Protein AF-A0A920MP68-F1 (afdb_monomer_lite)

pLDDT: mean 88.17, std 15.4, range [41.84, 97.88]

Structure (mmCIF, N/CA/C/O backbone):
data_AF-A0A920MP68-F1
#
_entry.id   AF-A0A920MP68-F1
#
loop_
_atom_site.group_PDB
_atom_site.id
_atom_site.type_symbol
_atom_site.label_atom_id
_atom_site.label_alt_id
_atom_site.label_comp_id
_atom_site.label_asym_id
_atom_site.label_entity_id
_atom_site.label_seq_id
_atom_site.pdbx_PDB_ins_code
_atom_site.Cartn_x
_atom_site.Cartn_y
_atom_site.Cartn_z
_atom_site.occupancy
_atom_site.B_iso_or_equiv
_atom_site.auth_seq_id
_atom_site.auth_comp_id
_atom_site.auth_asym_id
_atom_site.auth_atom_id
_atom_site.pdbx_PDB_model_num
ATOM 1 N N . MET A 1 1 ? 5.275 -11.508 -21.923 1.00 41.84 1 MET A N 1
ATOM 2 C CA . MET A 1 1 ? 5.589 -10.156 -22.439 1.00 41.84 1 MET A CA 1
ATOM 3 C C . MET A 1 1 ? 4.266 -9.608 -22.962 1.00 41.84 1 MET A C 1
ATOM 5 O O . MET A 1 1 ? 3.636 -10.298 -23.740 1.00 41.84 1 MET A O 1
ATOM 9 N N . ARG A 1 2 ? 3.590 -8.716 -22.230 1.00 44.91 2 ARG A N 1
ATOM 10 C CA . ARG A 1 2 ? 3.652 -7.249 -22.393 1.00 44.91 2 ARG A CA 1
ATOM 11 C C . ARG A 1 2 ? 3.329 -6.724 -23.812 1.00 44.91 2 ARG A C 1
ATOM 13 O O . ARG A 1 2 ? 3.791 -5.642 -24.137 1.00 44.91 2 ARG A O 1
ATOM 20 N N . ASP A 1 3 ? 2.526 -7.440 -24.607 1.00 46.28 3 ASP A N 1
ATOM 21 C CA . ASP A 1 3 ? 2.316 -7.105 -26.032 1.00 46.28 3 ASP A CA 1
ATOM 22 C C . ASP A 1 3 ? 0.855 -6.937 -26.508 1.00 46.28 3 ASP A C 1
ATOM 24 O O . ASP A 1 3 ? 0.632 -6.782 -27.704 1.00 46.28 3 ASP A O 1
ATOM 28 N N . ASP A 1 4 ? -0.152 -6.879 -25.628 1.00 55.06 4 ASP A N 1
ATOM 29 C CA . ASP A 1 4 ? -1.557 -6.734 -26.082 1.00 55.06 4 ASP A CA 1
ATOM 30 C C . ASP A 1 4 ? -2.085 -5.292 -26.122 1.00 55.06 4 ASP A C 1
ATOM 32 O O . ASP A 1 4 ? -3.110 -4.989 -26.738 1.00 55.06 4 ASP A O 1
ATOM 36 N N . HIS A 1 5 ? -1.372 -4.349 -25.513 1.00 53.91 5 HIS A N 1
ATOM 37 C CA . HIS A 1 5 ? -1.780 -2.952 -25.490 1.00 53.91 5 HIS A CA 1
ATOM 38 C C . HIS A 1 5 ? -0.564 -2.114 -25.832 1.00 53.91 5 HIS A C 1
ATOM 40 O O . HIS A 1 5 ? 0.448 -2.210 -25.143 1.00 53.91 5 HIS A O 1
ATOM 46 N N . LYS A 1 6 ? -0.656 -1.287 -26.878 1.00 48.34 6 LYS A N 1
ATOM 47 C CA . LYS A 1 6 ? 0.338 -0.274 -27.277 1.00 48.34 6 LYS A CA 1
ATOM 48 C C . LYS A 1 6 ? 0.492 0.827 -26.206 1.00 48.34 6 LYS A C 1
ATOM 50 O O . LYS A 1 6 ? 0.383 2.013 -26.495 1.00 48.34 6 LYS A O 1
ATOM 55 N N . ALA A 1 7 ? 0.687 0.433 -24.954 1.00 52.06 7 ALA A N 1
ATOM 56 C CA . ALA A 1 7 ? 1.024 1.267 -23.823 1.00 52.06 7 ALA A CA 1
ATOM 57 C C . ALA A 1 7 ? 2.539 1.484 -23.859 1.00 52.06 7 ALA A C 1
ATOM 59 O O . ALA A 1 7 ? 3.307 0.885 -23.101 1.00 52.06 7 ALA A O 1
ATOM 60 N N . GLU A 1 8 ? 2.986 2.325 -24.789 1.00 62.16 8 GLU A N 1
ATOM 61 C CA . GLU A 1 8 ? 4.235 3.032 -24.545 1.00 62.16 8 GLU A CA 1
ATOM 62 C C . GLU A 1 8 ? 4.050 3.954 -23.334 1.00 62.16 8 GLU A C 1
ATOM 64 O O . GLU A 1 8 ? 2.940 4.388 -23.035 1.00 62.16 8 GLU A O 1
ATOM 69 N N . MET A 1 9 ? 5.166 4.294 -22.685 1.00 55.31 9 MET A N 1
ATOM 70 C CA . MET A 1 9 ? 5.309 5.360 -21.680 1.00 55.31 9 MET A CA 1
ATOM 71 C C . MET A 1 9 ? 5.386 4.951 -20.207 1.00 55.31 9 MET A C 1
ATOM 73 O O . MET A 1 9 ? 5.069 5.753 -19.336 1.00 55.31 9 MET A O 1
ATOM 77 N N . THR A 1 10 ? 5.919 3.774 -19.867 1.00 58.19 10 THR A N 1
ATOM 78 C CA . THR A 1 10 ? 6.750 3.680 -18.646 1.00 58.19 10 THR A CA 1
ATOM 79 C C . THR A 1 10 ? 7.661 2.451 -18.647 1.00 58.19 10 THR A C 1
ATOM 81 O O . THR A 1 10 ? 7.263 1.322 -18.956 1.00 58.19 10 THR A O 1
ATOM 84 N N . CYS A 1 11 ? 8.931 2.671 -18.295 1.00 72.69 11 CYS A N 1
ATOM 85 C CA . CYS A 1 11 ? 9.840 1.590 -17.929 1.00 72.69 11 CYS A CA 1
ATOM 86 C C . CYS A 1 11 ? 9.321 0.950 -16.625 1.00 72.69 11 CYS A C 1
ATOM 88 O O . CYS A 1 11 ? 8.954 1.707 -15.722 1.00 72.69 11 CYS A O 1
ATOM 90 N N . PRO A 1 12 ? 9.334 -0.392 -16.468 1.00 76.62 12 PRO A N 1
ATOM 91 C CA . PRO A 1 12 ? 8.908 -1.064 -15.232 1.00 76.62 12 PRO A CA 1
ATOM 92 C C . PRO A 1 12 ? 9.563 -0.492 -13.971 1.00 76.62 12 PRO A C 1
ATOM 94 O O . PRO A 1 12 ? 8.977 -0.501 -12.893 1.00 76.62 12 PRO A O 1
ATOM 97 N N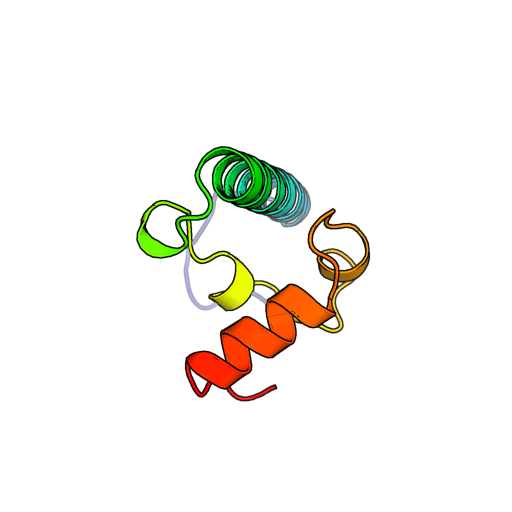 . VAL A 1 13 ? 10.774 0.048 -14.125 1.00 83.19 13 VAL A N 1
ATOM 98 C CA . VAL A 1 13 ? 11.525 0.725 -13.067 1.00 83.19 13 VAL A CA 1
ATOM 99 C C . VAL A 1 13 ? 10.786 1.963 -12.556 1.00 83.19 13 VAL A C 1
ATOM 101 O O . VAL A 1 13 ? 10.603 2.109 -11.352 1.00 83.19 13 VAL A O 1
ATOM 104 N N . VAL A 1 14 ? 10.331 2.837 -13.456 1.00 85.94 14 VAL A N 1
ATOM 105 C CA . VAL A 1 14 ? 9.632 4.078 -13.089 1.00 85.94 14 VAL A CA 1
ATOM 106 C C . VAL A 1 14 ? 8.264 3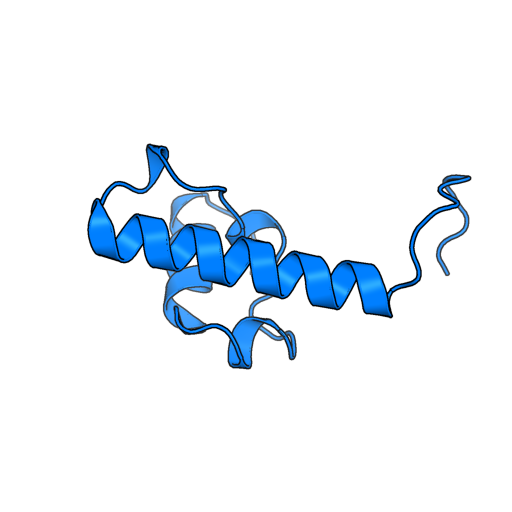.760 -12.495 1.00 85.94 14 VAL A C 1
ATOM 108 O O . VAL A 1 14 ? 7.897 4.336 -11.475 1.00 85.94 14 VAL A O 1
ATOM 111 N N . THR A 1 15 ? 7.544 2.789 -13.064 1.00 87.44 15 THR A N 1
ATOM 112 C CA . THR A 1 15 ? 6.276 2.308 -12.496 1.00 87.44 15 THR A CA 1
ATOM 113 C C . THR A 1 15 ? 6.464 1.806 -11.065 1.00 87.44 15 THR A C 1
ATOM 115 O O . THR A 1 15 ? 5.709 2.202 -10.183 1.00 87.44 15 THR A O 1
ATOM 118 N N . GLY A 1 16 ? 7.502 1.002 -10.807 1.00 88.31 16 GLY A N 1
ATOM 119 C CA . GLY A 1 16 ? 7.805 0.506 -9.464 1.00 88.31 16 GLY A CA 1
ATOM 120 C C . GLY A 1 16 ? 8.173 1.612 -8.467 1.00 88.31 16 GLY A C 1
ATOM 121 O O . GLY A 1 16 ? 7.752 1.557 -7.312 1.00 88.31 16 GLY A O 1
ATOM 122 N N . ILE A 1 17 ? 8.921 2.634 -8.903 1.00 91.62 17 ILE A N 1
ATOM 123 C CA . ILE A 1 17 ? 9.248 3.806 -8.069 1.00 91.62 17 ILE A CA 1
ATOM 124 C C . ILE A 1 17 ? 7.973 4.572 -7.708 1.00 91.62 17 ILE A C 1
ATOM 126 O O . ILE A 1 17 ? 7.735 4.839 -6.531 1.00 91.62 17 ILE A O 1
ATOM 130 N N . ASN A 1 18 ? 7.135 4.875 -8.699 1.00 93.56 18 ASN A N 1
ATOM 131 C CA . ASN A 1 18 ? 5.902 5.627 -8.484 1.00 93.56 18 ASN A CA 1
ATOM 132 C C . ASN A 1 18 ? 4.913 4.855 -7.603 1.00 93.56 18 ASN A C 1
ATOM 134 O O . ASN A 1 18 ? 4.334 5.445 -6.697 1.00 93.56 18 ASN A O 1
ATOM 138 N N . MET A 1 19 ? 4.768 3.539 -7.800 1.00 93.88 19 MET A N 1
ATOM 139 C CA . MET A 1 19 ? 3.944 2.691 -6.928 1.00 93.88 19 MET A CA 1
ATOM 140 C C . MET A 1 19 ? 4.389 2.766 -5.472 1.00 93.88 19 MET A C 1
ATOM 142 O O . MET A 1 19 ? 3.544 2.862 -4.584 1.00 93.88 19 MET A O 1
ATOM 146 N N . ARG A 1 20 ? 5.703 2.760 -5.219 1.00 95.75 20 ARG A N 1
ATOM 147 C CA . ARG A 1 20 ? 6.215 2.934 -3.861 1.00 95.75 20 ARG A CA 1
ATOM 148 C C . ARG A 1 20 ? 5.835 4.300 -3.304 1.00 95.75 20 ARG A C 1
ATOM 150 O O . ARG A 1 20 ? 5.257 4.348 -2.232 1.00 95.75 20 ARG A O 1
ATOM 157 N N . ILE A 1 21 ? 6.103 5.382 -4.034 1.00 96.56 21 ILE A N 1
ATOM 158 C CA . ILE A 1 21 ? 5.790 6.748 -3.580 1.00 96.56 21 ILE A CA 1
ATOM 159 C C . ILE A 1 21 ? 4.301 6.893 -3.246 1.00 96.56 21 ILE A C 1
ATOM 161 O O . ILE A 1 21 ? 3.963 7.368 -2.168 1.00 96.56 21 ILE A O 1
ATOM 165 N N . ILE A 1 22 ? 3.418 6.441 -4.140 1.00 96.50 22 ILE A N 1
ATOM 166 C CA . ILE A 1 22 ? 1.963 6.516 -3.947 1.00 96.50 22 ILE A CA 1
ATOM 167 C C . ILE A 1 22 ? 1.536 5.717 -2.713 1.00 96.50 22 ILE A C 1
ATOM 169 O O . ILE A 1 22 ? 0.750 6.212 -1.911 1.00 96.50 22 ILE A O 1
ATOM 173 N N . SER A 1 23 ? 2.066 4.502 -2.542 1.00 97.62 23 SER A N 1
ATOM 174 C CA . SER A 1 23 ? 1.717 3.640 -1.405 1.00 97.62 23 SER A CA 1
ATOM 175 C C . SER A 1 23 ? 2.173 4.239 -0.072 1.00 97.62 23 SER A C 1
ATOM 177 O O . SER A 1 23 ? 1.405 4.254 0.885 1.00 97.62 23 SER A O 1
ATOM 179 N N . GLU A 1 24 ? 3.400 4.768 -0.011 1.00 97.88 24 GLU A N 1
ATOM 180 C CA . GLU A 1 24 ? 3.942 5.392 1.205 1.00 97.88 24 GLU A CA 1
ATOM 181 C C . GLU A 1 24 ? 3.180 6.681 1.542 1.00 97.88 24 GLU A C 1
ATOM 183 O O . GLU A 1 24 ? 2.780 6.865 2.686 1.00 97.88 24 GLU A O 1
ATOM 188 N N . SER A 1 25 ? 2.898 7.528 0.544 1.00 97.69 25 SER A N 1
ATOM 189 C CA . SER A 1 25 ? 2.134 8.770 0.731 1.00 97.69 25 SER A CA 1
ATOM 190 C C . SER A 1 25 ? 0.705 8.494 1.199 1.00 97.69 25 SER A C 1
ATOM 192 O O . SER A 1 25 ? 0.220 9.146 2.118 1.00 97.69 25 SER A O 1
ATOM 194 N N . ALA A 1 26 ? 0.031 7.504 0.605 1.00 97.50 26 ALA A N 1
ATOM 195 C CA . ALA A 1 26 ? -1.306 7.099 1.028 1.00 97.50 26 ALA A CA 1
ATOM 196 C C . ALA A 1 26 ? -1.296 6.582 2.474 1.00 97.50 26 ALA A C 1
ATOM 198 O O . ALA A 1 26 ? -2.164 6.931 3.271 1.00 97.50 26 ALA A O 1
ATOM 199 N N . PHE A 1 27 ? -0.304 5.768 2.841 1.00 97.56 27 PHE A N 1
ATOM 200 C CA . PH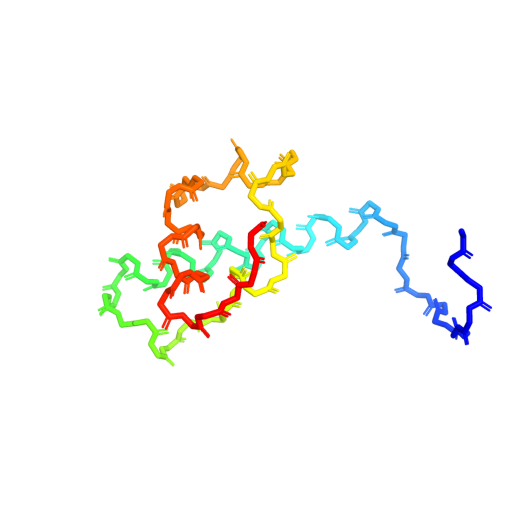E A 1 27 ? -0.192 5.263 4.205 1.00 97.56 27 PHE A CA 1
ATOM 201 C C . PHE A 1 27 ? 0.172 6.358 5.221 1.00 97.56 27 PHE A C 1
ATOM 203 O O . PHE A 1 27 ? -0.324 6.342 6.346 1.00 97.56 27 PHE A O 1
ATOM 210 N N . GLU A 1 28 ? 0.992 7.337 4.840 1.00 97.38 28 GLU A N 1
ATOM 211 C CA . GLU A 1 28 ? 1.279 8.513 5.666 1.00 97.38 28 GLU A CA 1
ATOM 212 C C . GLU A 1 28 ? 0.005 9.321 5.946 1.00 97.38 28 GLU A C 1
ATOM 214 O O . GLU A 1 28 ? -0.300 9.607 7.106 1.00 97.38 28 GLU A O 1
ATOM 219 N N . GLU A 1 29 ? -0.796 9.608 4.916 1.00 96.88 29 GLU A N 1
ATOM 220 C CA . GLU A 1 29 ? -2.087 10.280 5.087 1.00 96.88 29 GLU A CA 1
ATOM 221 C C . GLU A 1 29 ? -3.030 9.482 5.993 1.00 96.88 29 GLU A C 1
ATOM 223 O O . GLU A 1 29 ? -3.674 10.063 6.872 1.00 96.88 29 GLU A O 1
ATOM 228 N N . TYR A 1 30 ? -3.059 8.154 5.853 1.00 96.81 30 TYR A N 1
ATOM 229 C CA . TYR A 1 30 ? -3.819 7.280 6.744 1.00 96.81 30 TYR A CA 1
ATOM 230 C C . TYR A 1 30 ? -3.372 7.410 8.200 1.00 96.81 30 TYR A C 1
ATOM 232 O O . TYR A 1 30 ? -4.217 7.503 9.082 1.00 96.81 30 TYR A O 1
ATOM 240 N N . ASN A 1 31 ? -2.069 7.478 8.473 1.00 95.88 31 ASN A N 1
ATOM 241 C CA . ASN A 1 31 ? -1.568 7.631 9.841 1.00 95.88 31 ASN A CA 1
ATOM 242 C C . ASN A 1 31 ? -1.933 8.989 10.462 1.00 95.88 31 ASN A C 1
ATOM 244 O O . ASN A 1 31 ? -2.108 9.076 11.676 1.00 95.88 31 ASN A O 1
ATOM 248 N N . VAL A 1 32 ? -2.069 10.039 9.647 1.00 95.94 32 VAL A N 1
ATOM 249 C CA . VAL A 1 32 ? -2.458 11.377 10.120 1.00 95.94 32 VAL A CA 1
ATOM 250 C C . VAL A 1 32 ? -3.966 11.479 10.364 1.00 95.94 32 VAL A C 1
ATOM 252 O O . VAL A 1 32 ? -4.393 12.056 11.362 1.00 95.94 32 VAL A O 1
ATOM 255 N N . HIS A 1 33 ? -4.782 10.933 9.460 1.00 93.75 33 HIS A N 1
ATOM 256 C CA . HIS A 1 33 ? -6.231 11.173 9.445 1.00 93.75 33 HIS A CA 1
ATOM 257 C C . HIS A 1 33 ? -7.040 9.990 9.991 1.00 93.75 33 HIS A C 1
ATOM 259 O O . HIS A 1 33 ? -8.214 10.154 10.316 1.00 93.75 33 HIS A O 1
ATOM 265 N N . ASN A 1 34 ? -6.421 8.809 10.084 1.00 93.25 34 ASN A N 1
ATOM 266 C CA . ASN A 1 34 ? -7.029 7.527 10.443 1.00 93.25 34 ASN A CA 1
ATOM 267 C C . ASN A 1 34 ? -8.318 7.224 9.655 1.00 93.25 34 ASN A C 1
ATOM 269 O O . ASN A 1 34 ? -9.273 6.652 10.181 1.00 93.25 34 ASN A O 1
ATOM 273 N N . ASP A 1 35 ? -8.343 7.641 8.391 1.00 94.69 35 ASP A N 1
ATOM 274 C CA . ASP A 1 35 ? -9.498 7.548 7.508 1.00 94.69 35 ASP A CA 1
ATOM 275 C C . ASP A 1 35 ? -9.086 6.833 6.222 1.00 94.69 35 ASP A C 1
ATOM 277 O O . ASP A 1 35 ? -8.327 7.361 5.409 1.00 94.69 35 ASP A O 1
ATOM 281 N N . ILE A 1 36 ? -9.553 5.594 6.073 1.00 93.75 36 ILE A N 1
ATOM 282 C CA . ILE A 1 36 ? -9.199 4.744 4.937 1.00 93.75 36 ILE A CA 1
ATOM 283 C C . ILE A 1 36 ? -9.888 5.188 3.643 1.00 93.75 36 ILE A C 1
ATOM 285 O O . ILE A 1 36 ? -9.352 4.954 2.564 1.00 93.75 36 ILE A O 1
ATOM 289 N N . ASP A 1 37 ? -11.037 5.859 3.741 1.00 93.25 37 ASP A N 1
ATOM 290 C CA . ASP A 1 37 ? -11.817 6.283 2.575 1.00 93.25 37 ASP A CA 1
ATOM 291 C C . ASP A 1 37 ? -11.205 7.521 1.901 1.00 93.25 37 ASP A C 1
ATOM 293 O O . ASP A 1 37 ? -11.583 7.887 0.787 1.00 93.25 37 ASP A O 1
ATOM 297 N N . LYS A 1 38 ? -10.231 8.159 2.564 1.00 92.19 38 LYS A N 1
ATOM 298 C CA . LYS A 1 38 ? -9.507 9.329 2.056 1.00 92.19 38 LYS A CA 1
ATOM 299 C C . LYS A 1 38 ? -8.205 9.007 1.338 1.00 92.19 38 LYS A C 1
ATOM 301 O O . LYS A 1 38 ? -7.660 9.902 0.700 1.00 92.19 38 LYS A O 1
ATOM 306 N N . ILE A 1 39 ? -7.711 7.774 1.418 1.00 95.81 39 ILE A N 1
ATOM 307 C CA . ILE A 1 39 ? -6.422 7.411 0.825 1.00 95.81 39 ILE A CA 1
ATOM 308 C C . ILE A 1 39 ? -6.604 6.603 -0.456 1.00 95.81 39 ILE A C 1
ATOM 310 O O . ILE A 1 39 ? -7.616 5.940 -0.674 1.00 95.81 39 ILE A O 1
ATOM 314 N N . THR A 1 40 ? -5.580 6.609 -1.308 1.00 93.94 40 THR A N 1
ATOM 315 C CA . THR A 1 40 ? -5.574 5.751 -2.498 1.00 93.94 40 THR A CA 1
ATOM 316 C C . THR A 1 40 ? -5.539 4.274 -2.074 1.00 93.94 40 THR A C 1
ATOM 318 O O . THR A 1 40 ? -4.647 3.905 -1.306 1.00 93.94 40 THR A O 1
ATOM 321 N N . PRO A 1 41 ? -6.434 3.400 -2.583 1.00 96.38 41 PRO A N 1
ATOM 322 C CA . PRO A 1 41 ? -6.496 1.989 -2.201 1.00 96.38 41 PRO A CA 1
ATOM 323 C C . PRO A 1 41 ? -5.390 1.161 -2.875 1.00 96.38 41 PRO A C 1
ATOM 325 O O . PRO A 1 41 ? -5.640 0.293 -3.712 1.00 96.38 41 PRO A O 1
ATOM 328 N N . PHE A 1 42 ? -4.136 1.456 -2.530 1.00 97.00 42 PHE A N 1
ATOM 329 C CA . PHE A 1 42 ? -2.951 0.882 -3.170 1.00 97.00 42 PHE A CA 1
ATOM 330 C C . PHE A 1 42 ? -2.831 -0.636 -2.962 1.00 97.00 42 PHE A C 1
ATOM 332 O O . PHE A 1 42 ? -2.267 -1.324 -3.807 1.00 97.00 42 PHE A O 1
ATOM 339 N N . TRP A 1 43 ? -3.411 -1.187 -1.890 1.00 97.06 43 TRP A N 1
ATOM 340 C CA . TRP A 1 43 ? -3.427 -2.632 -1.626 1.00 97.06 43 TRP A CA 1
ATOM 341 C C . TRP A 1 43 ? -4.101 -3.444 -2.741 1.00 97.06 43 TRP A C 1
ATOM 343 O O . TRP A 1 43 ? -3.842 -4.632 -2.859 1.00 97.06 43 TRP A O 1
ATOM 353 N N . ARG A 1 44 ? -4.929 -2.828 -3.594 1.00 96.38 44 ARG A N 1
ATOM 354 C CA . ARG A 1 44 ? -5.577 -3.514 -4.726 1.00 96.38 44 ARG A CA 1
ATOM 355 C C . ARG A 1 44 ? -4.620 -3.899 -5.853 1.00 96.38 44 ARG A C 1
ATOM 357 O O . ARG A 1 44 ? -4.993 -4.688 -6.709 1.00 96.38 44 ARG A O 1
ATOM 364 N N . VAL A 1 45 ? -3.434 -3.294 -5.895 1.00 94.38 45 VAL A N 1
ATOM 365 C CA . VAL A 1 45 ? -2.443 -3.496 -6.968 1.00 94.38 45 VAL A CA 1
ATOM 366 C C . VAL A 1 45 ? -1.085 -3.965 -6.452 1.00 94.38 45 VAL A C 1
ATOM 368 O O . VAL A 1 45 ? -0.195 -4.255 -7.248 1.00 94.38 45 VAL A O 1
ATOM 371 N N . VAL A 1 46 ? -0.892 -3.990 -5.131 1.00 95.00 46 VAL A N 1
ATOM 372 C CA . VAL A 1 46 ? 0.344 -4.474 -4.518 1.00 95.00 46 VAL A CA 1
ATOM 373 C C . VAL A 1 46 ? 0.165 -5.938 -4.141 1.00 95.00 46 VAL A C 1
ATOM 375 O O . VAL A 1 46 ? -0.585 -6.257 -3.224 1.00 95.00 46 VAL A O 1
ATOM 378 N N . GLU A 1 47 ? 0.911 -6.807 -4.816 1.00 94.44 47 GLU A N 1
ATOM 379 C CA . GLU A 1 47 ? 0.970 -8.230 -4.482 1.00 94.44 47 GLU A CA 1
ATOM 380 C C . GLU A 1 47 ? 1.685 -8.436 -3.132 1.00 94.44 47 GLU A C 1
ATOM 382 O O . GLU A 1 47 ? 2.798 -7.906 -2.958 1.00 94.44 47 GLU A O 1
ATOM 387 N N . PRO A 1 48 ? 1.103 -9.189 -2.175 1.00 94.56 48 PRO A N 1
ATOM 388 C CA . PRO A 1 48 ? 1.697 -9.419 -0.855 1.00 94.56 48 PRO A CA 1
ATOM 389 C C . PRO A 1 48 ? 3.084 -10.071 -0.887 1.00 94.56 48 PRO A C 1
ATOM 391 O O . PRO A 1 48 ? 3.917 -9.794 -0.024 1.00 94.56 48 PRO A O 1
ATOM 394 N N . ASP A 1 49 ? 3.351 -10.909 -1.889 1.00 93.94 49 ASP A N 1
ATOM 395 C CA . ASP A 1 49 ? 4.621 -11.616 -2.076 1.00 93.94 49 ASP A CA 1
ATOM 396 C C . ASP A 1 49 ? 5.692 -10.773 -2.804 1.00 93.94 49 ASP A C 1
ATOM 398 O O . ASP A 1 49 ? 6.850 -11.183 -2.953 1.00 93.94 49 ASP A O 1
ATOM 402 N N . SER A 1 50 ? 5.344 -9.556 -3.234 1.00 93.75 50 SER A N 1
ATOM 403 C CA . SER A 1 50 ? 6.248 -8.699 -3.992 1.00 93.75 50 SER A CA 1
ATOM 404 C C . SER A 1 50 ? 7.354 -8.077 -3.132 1.00 93.75 50 SER A C 1
ATOM 406 O O . SER A 1 50 ? 7.187 -7.701 -1.969 1.00 93.75 50 SER A O 1
ATOM 408 N N . LYS A 1 51 ? 8.502 -7.800 -3.767 1.00 94.06 51 LYS A N 1
ATOM 409 C CA . LYS A 1 51 ? 9.584 -6.988 -3.167 1.00 94.06 51 LYS A CA 1
ATOM 410 C C . LYS A 1 51 ? 9.146 -5.565 -2.798 1.00 94.06 51 LYS A C 1
ATOM 412 O O . LYS A 1 51 ? 9.887 -4.861 -2.110 1.00 94.06 51 LYS A O 1
ATOM 417 N N . LEU A 1 52 ? 8.034 -5.084 -3.353 1.00 94.62 52 LEU A N 1
ATOM 418 C CA . LEU A 1 52 ? 7.472 -3.788 -2.998 1.00 94.62 52 LEU A CA 1
ATOM 419 C C . LEU A 1 52 ? 6.789 -3.881 -1.634 1.00 94.62 52 LEU A C 1
ATOM 421 O O . LEU A 1 52 ? 7.157 -3.109 -0.756 1.00 94.62 52 LEU A O 1
ATOM 425 N N . ALA A 1 53 ? 5.891 -4.8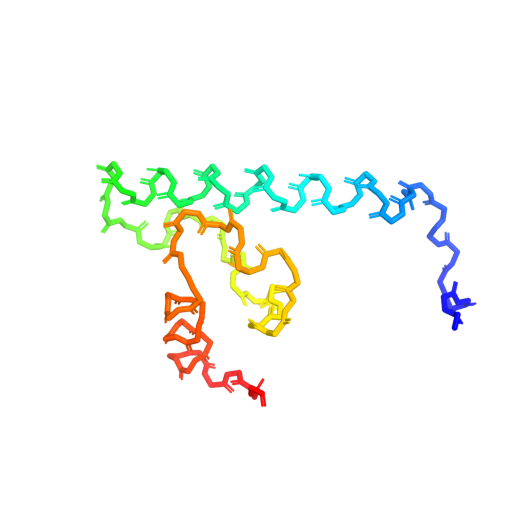53 -1.447 1.00 95.81 53 ALA A N 1
ATOM 426 C CA . ALA A 1 53 ? 5.136 -5.049 -0.210 1.00 95.81 53 ALA A CA 1
ATOM 427 C C . ALA A 1 53 ? 6.046 -5.129 1.026 1.00 95.81 53 ALA A C 1
ATOM 429 O O . ALA A 1 53 ? 5.830 -4.417 2.003 1.00 95.81 53 ALA A O 1
ATOM 430 N N . GLY A 1 54 ? 7.141 -5.892 0.943 1.00 96.12 54 GLY A N 1
ATOM 431 C CA . GLY A 1 54 ? 8.117 -6.008 2.035 1.00 96.12 54 GLY A CA 1
ATOM 432 C C . GLY A 1 54 ? 8.934 -4.741 2.341 1.00 96.12 54 GLY A C 1
ATOM 433 O O . GLY A 1 54 ? 9.716 -4.742 3.288 1.00 96.12 54 GLY A O 1
ATOM 434 N N . ARG A 1 55 ? 8.809 -3.672 1.542 1.00 95.31 55 ARG A N 1
ATOM 435 C CA . ARG A 1 55 ? 9.523 -2.394 1.729 1.00 95.31 55 ARG A CA 1
ATOM 436 C C . ARG A 1 55 ? 8.622 -1.228 2.134 1.00 95.31 55 ARG A C 1
ATOM 438 O O . ARG A 1 55 ? 9.167 -0.152 2.372 1.00 95.31 55 ARG A O 1
ATOM 445 N N . LEU A 1 56 ? 7.303 -1.425 2.167 1.00 97.31 56 LEU A N 1
ATOM 446 C CA . LEU A 1 56 ? 6.334 -0.392 2.536 1.00 97.31 56 LEU A CA 1
ATOM 447 C C . LEU A 1 56 ? 6.234 -0.255 4.056 1.00 97.31 56 LEU A C 1
ATOM 449 O O . LEU A 1 56 ? 6.219 -1.258 4.771 1.00 97.31 56 LEU A O 1
ATOM 453 N N . ALA A 1 57 ? 6.093 0.978 4.547 1.00 97.12 57 ALA A N 1
ATOM 454 C CA . ALA A 1 57 ? 5.966 1.246 5.980 1.00 97.12 57 ALA A CA 1
ATOM 455 C C . ALA A 1 57 ? 4.712 0.615 6.618 1.00 97.12 57 ALA A C 1
ATOM 457 O O . ALA A 1 57 ? 4.706 0.342 7.817 1.00 97.12 57 ALA A O 1
ATOM 458 N N . CYS A 1 58 ? 3.667 0.342 5.829 1.00 96.12 58 CYS A N 1
ATOM 459 C CA . CYS A 1 58 ? 2.440 -0.297 6.308 1.00 96.12 58 CYS A CA 1
ATOM 460 C C . CYS A 1 58 ? 2.612 -1.771 6.700 1.00 96.12 58 CYS A C 1
ATOM 462 O O . CYS A 1 58 ? 1.767 -2.316 7.410 1.00 96.12 58 CYS A O 1
ATOM 464 N N . GLY A 1 59 ? 3.682 -2.420 6.231 1.00 96.81 59 GLY A N 1
ATOM 465 C CA . GLY A 1 59 ? 3.869 -3.860 6.357 1.00 96.81 59 GLY A CA 1
ATOM 466 C C . GLY A 1 59 ? 2.922 -4.680 5.471 1.00 96.81 59 GLY A C 1
ATOM 467 O O . GLY A 1 59 ? 1.910 -4.194 4.961 1.00 96.81 59 GLY A O 1
ATOM 468 N N . ILE A 1 60 ? 3.266 -5.957 5.291 1.00 97.12 60 ILE A N 1
ATOM 469 C CA . ILE A 1 60 ? 2.523 -6.895 4.433 1.00 97.12 60 ILE A CA 1
ATOM 470 C C . ILE A 1 60 ? 1.140 -7.210 5.026 1.00 97.12 60 ILE A C 1
ATOM 472 O O . ILE A 1 60 ? 0.154 -7.273 4.295 1.00 97.12 60 ILE A O 1
ATOM 476 N N . ASP A 1 61 ? 1.038 -7.322 6.354 1.00 97.12 61 ASP A N 1
ATOM 477 C CA . ASP A 1 61 ? -0.219 -7.647 7.041 1.00 97.12 61 ASP A CA 1
ATOM 478 C C . ASP A 1 61 ? -1.327 -6.620 6.769 1.00 97.12 61 ASP A C 1
ATOM 480 O O . ASP A 1 61 ? -2.503 -6.977 6.682 1.00 97.12 61 ASP A O 1
ATOM 484 N N . PHE A 1 62 ? -0.968 -5.342 6.600 1.00 96.62 62 PHE A N 1
ATOM 485 C CA . PHE A 1 62 ? -1.925 -4.295 6.246 1.00 96.62 62 PHE A CA 1
ATOM 486 C C . PHE A 1 62 ? -2.559 -4.557 4.876 1.00 96.62 62 PHE A C 1
ATOM 488 O O . PHE A 1 62 ? -3.777 -4.446 4.729 1.00 96.62 62 PHE A O 1
ATOM 495 N N . ILE A 1 63 ? -1.738 -4.940 3.896 1.00 97.38 63 ILE A N 1
ATOM 496 C CA . ILE A 1 63 ? -2.158 -5.218 2.518 1.00 97.38 63 ILE A CA 1
ATOM 497 C C . ILE A 1 63 ? -3.095 -6.425 2.504 1.00 97.38 63 ILE A C 1
ATOM 499 O O . ILE A 1 63 ? -4.228 -6.307 2.039 1.00 97.38 63 ILE A O 1
ATOM 503 N N . ILE A 1 64 ? -2.668 -7.538 3.112 1.00 97.06 64 ILE A N 1
ATOM 504 C CA . ILE A 1 64 ? -3.456 -8.775 3.197 1.00 97.06 64 ILE A CA 1
ATOM 505 C C . ILE A 1 64 ? -4.796 -8.508 3.880 1.00 97.06 64 ILE A C 1
ATOM 507 O O . ILE A 1 64 ? -5.850 -8.862 3.357 1.00 97.06 64 ILE A O 1
ATOM 511 N N . LYS A 1 65 ? -4.786 -7.829 5.032 1.00 96.81 65 LYS A N 1
ATOM 512 C CA . LYS A 1 65 ? -6.016 -7.523 5.768 1.00 96.81 65 LYS A CA 1
ATOM 513 C C . LYS A 1 65 ? -6.996 -6.717 4.917 1.00 96.81 65 LYS A C 1
ATOM 515 O O . LYS A 1 65 ? -8.198 -6.966 4.992 1.00 96.81 65 LYS A O 1
ATOM 520 N N . LYS A 1 66 ? -6.509 -5.760 4.123 1.00 96.44 66 LYS A N 1
ATOM 521 C CA . LYS A 1 66 ? -7.355 -4.943 3.244 1.00 96.44 66 LYS A CA 1
ATOM 522 C C . LYS A 1 66 ? -7.889 -5.728 2.052 1.00 96.44 66 LYS A C 1
ATOM 524 O O . LYS A 1 66 ? -9.077 -5.637 1.765 1.00 96.44 66 LYS A O 1
ATOM 529 N N . GLN A 1 67 ? -7.058 -6.554 1.430 1.00 96.81 67 GLN A N 1
ATOM 530 C CA . GLN A 1 67 ? -7.479 -7.449 0.352 1.00 96.81 67 GLN A CA 1
ATOM 531 C C . GLN A 1 67 ? -8.550 -8.440 0.827 1.00 96.81 67 GLN A C 1
ATOM 533 O O . GLN A 1 67 ? -9.595 -8.560 0.192 1.00 96.81 67 GLN A O 1
ATOM 538 N N . MET A 1 68 ? -8.372 -9.043 2.006 1.00 96.56 68 MET A N 1
ATOM 539 C CA . MET A 1 68 ? -9.378 -9.917 2.622 1.00 96.56 68 MET A CA 1
ATOM 540 C C . MET A 1 68 ? -10.693 -9.185 2.929 1.00 96.56 68 MET A C 1
ATOM 542 O O . MET A 1 68 ? -11.764 -9.756 2.741 1.00 96.56 68 MET A O 1
ATOM 546 N N . GLN A 1 69 ? -10.631 -7.930 3.393 1.00 95.75 69 GLN A N 1
ATOM 547 C CA . GLN A 1 69 ? -11.824 -7.104 3.641 1.00 95.75 69 GLN A CA 1
ATOM 548 C C . GLN A 1 69 ? -12.620 -6.822 2.360 1.00 95.75 69 GLN A C 1
ATOM 550 O O .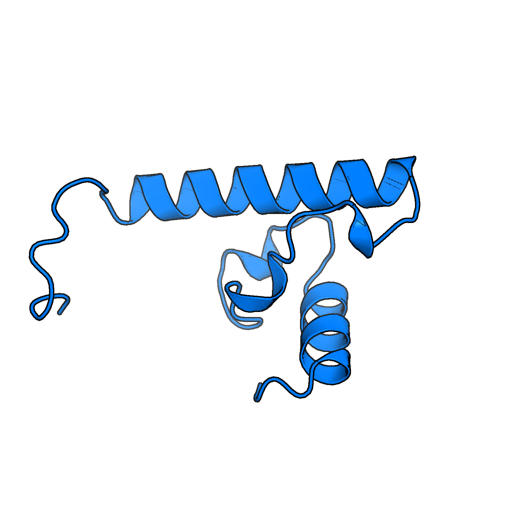 GLN A 1 69 ? -13.840 -6.693 2.424 1.00 95.75 69 GLN A O 1
ATOM 555 N N . GLU A 1 70 ? -11.941 -6.741 1.215 1.00 95.69 70 GLU A N 1
ATOM 556 C CA . GLU A 1 70 ? -12.554 -6.523 -0.099 1.00 95.69 70 GLU A CA 1
ATOM 557 C C . GLU A 1 70 ? -12.878 -7.834 -0.843 1.00 95.69 70 GLU A C 1
ATOM 559 O O . GLU A 1 70 ? -13.491 -7.790 -1.907 1.00 95.69 70 GLU A O 1
ATOM 564 N N . GLY A 1 71 ? -12.512 -8.998 -0.291 1.00 95.31 71 GLY A N 1
ATOM 565 C CA . GLY A 1 71 ? -12.712 -10.302 -0.932 1.00 95.31 71 GLY A CA 1
ATOM 566 C C . GLY A 1 71 ? -11.801 -10.549 -2.140 1.00 95.31 71 GLY A C 1
ATOM 567 O O . GLY A 1 71 ? -12.182 -11.289 -3.044 1.00 95.31 71 GLY A O 1
ATOM 568 N N . ILE A 1 72 ? -10.626 -9.914 -2.175 1.00 92.50 72 ILE A N 1
ATOM 569 C CA . ILE A 1 72 ? -9.605 -10.117 -3.210 1.00 92.50 72 ILE A CA 1
ATOM 570 C C . ILE A 1 72 ? -8.890 -11.448 -2.937 1.00 92.50 72 ILE A C 1
ATOM 572 O O . ILE A 1 72 ? -8.484 -11.709 -1.803 1.00 92.50 72 ILE A O 1
ATOM 576 N N . GLU A 1 73 ? -8.768 -12.289 -3.966 1.00 82.94 73 GLU A N 1
ATOM 577 C CA . GLU A 1 73 ? -8.029 -13.556 -3.896 1.00 82.94 73 GLU A CA 1
ATOM 578 C C . GLU A 1 73 ? -6.532 -13.274 -3.692 1.00 82.94 73 GLU A C 1
ATOM 580 O O . GLU A 1 73 ? -5.981 -12.390 -4.349 1.00 82.94 73 GLU A O 1
ATOM 585 N N . LEU A 1 74 ? -5.920 -13.981 -2.737 1.00 72.06 74 LEU A N 1
ATOM 586 C CA . LEU A 1 74 ? -4.520 -13.825 -2.322 1.00 72.06 74 LEU A CA 1
ATOM 587 C C . LEU A 1 74 ? -3.603 -14.819 -3.034 1.00 72.06 74 LEU A C 1
ATOM 589 O O . LEU A 1 74 ? -4.021 -15.993 -3.166 1.00 72.06 74 LEU A O 1
#

Secondary structure (DSSP, 8-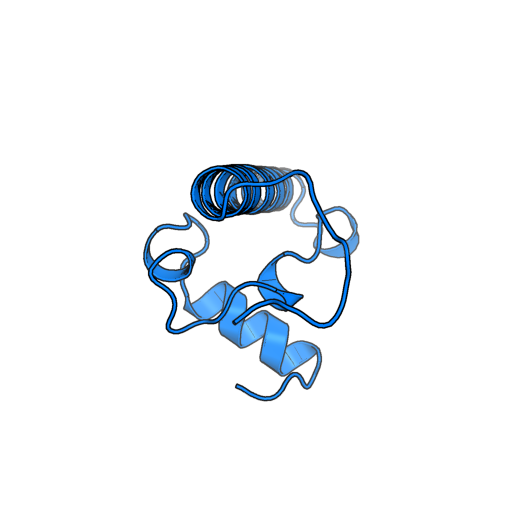state):
---SS---S--HHHHHHHHHHHHHHHHHHHHHH--GGGS--GGGT--TTSTTGGGSTTHHHHHHHHHHHHT---

Foldseek 3Di:
DPPPDPPDDDDVVVVLVVLLVLQQVQVVVCVVPVDNVPHDLSLVPDDLPDPSQCPHPCHSVNSVVVCVVVVHDD

Radius of gyration: 13.53 Å; chains: 1; bounding box: 24×25×38 Å

Sequence (74 aa):
MRDDHKAEMTCPVVTGINMRIISESAFEEYNVHNDIDKITPFWRVVEPDSKLAGRLACGIDFIIKKQMQEGIEL